Protein AF-A0A972UPA2-F1 (afdb_monomer)

Foldseek 3Di:
DDDPVVVPDDPCQQAPQPLVQWDWDADPNDIDIFGHPVSSVVSPLADLVPDDPVLNVQLRQLSSNDHCPQRHPVLSSQSRCCVVPVDHPDDHDGDDPDDDDDPVRCPVVVVVVVVVVVVVVD

Secondary structure (DSSP, 8-state):
---GGGGS------S--TT--EEEEEETTEEEEEE-HHHHHHTTS--GGGS-HHHHHHHHHHHHH--SSSS-HHHHHHHHHHHHHS----------S-----TTTHHHHHHHHHHHHHHTT-

Solvent-accessible surface area (backbone atoms only — not comparable to full-atom values): 7713 Å² total; per-residue (Å²): 132,86,70,77,72,75,77,75,81,70,84,79,74,71,29,70,42,88,67,65,23,70,44,78,48,78,56,98,92,40,80,42,79,48,54,37,58,68,39,38,32,77,63,66,65,45,76,58,84,78,50,55,72,71,55,48,53,51,48,38,47,32,55,43,42,22,58,75,73,82,27,37,72,67,49,48,42,52,62,49,52,24,77,79,73,78,54,78,91,76,84,73,74,81,78,74,96,72,86,86,70,52,89,74,72,36,50,64,58,53,49,51,54,51,51,54,56,50,65,74,75,109

Radius of gyration: 18.43 Å; Cα contacts (8 Å, |Δi|>4): 121; chains: 1; bounding box: 40×34×53 Å

pLDDT: mean 87.16, std 15.05, range [37.66, 97.31]

Sequence (122 aa):
MPDIALFRRRTAVSGQDYLKTRRTLTVGGKSYEYYSLPAAQDAGIADMSRLPYSLKVLVENLLRHEDGHAVKVADIEGAAAWLENQTSSQEIAFYPARILLQDFTGVPAVVDLAAMRQAMLD

Structure (mmCIF, N/CA/C/O backbone):
data_AF-A0A972UPA2-F1
#
_entry.id   AF-A0A972UPA2-F1
#
loop_
_atom_site.group_PDB
_atom_site.id
_atom_site.type_symbol
_atom_site.label_atom_id
_atom_site.label_alt_id
_atom_site.label_comp_id
_atom_site.label_asym_id
_atom_site.label_entity_id
_atom_site.label_seq_id
_atom_site.pdbx_PDB_ins_code
_atom_site.Cartn_x
_atom_site.Cartn_y
_atom_site.Cartn_z
_atom_site.occupancy
_atom_site.B_iso_or_equiv
_atom_site.auth_seq_id
_atom_site.auth_comp_id
_atom_site.auth_asym_id
_atom_site.auth_atom_id
_atom_site.pdbx_PDB_model_num
ATOM 1 N N . MET A 1 1 ? -5.834 13.062 -35.273 1.00 42.78 1 MET A N 1
ATOM 2 C CA . MET A 1 1 ? -5.055 13.075 -34.015 1.00 42.78 1 MET A CA 1
ATOM 3 C C . MET A 1 1 ? -5.987 12.622 -32.901 1.00 42.78 1 MET A C 1
ATOM 5 O O . MET A 1 1 ? -7.056 13.215 -32.814 1.00 42.78 1 MET A O 1
ATOM 9 N N . PRO A 1 2 ? -5.683 11.559 -32.136 1.00 37.66 2 PRO A N 1
ATOM 10 C CA . PRO A 1 2 ? -6.551 11.136 -31.043 1.00 37.66 2 PRO A CA 1
ATOM 11 C C . PRO A 1 2 ? -6.498 12.152 -29.896 1.00 37.66 2 PRO A C 1
ATOM 13 O O . PRO A 1 2 ? -5.448 12.722 -29.604 1.00 37.66 2 PRO A O 1
ATOM 16 N N . ASP A 1 3 ? -7.656 12.384 -29.291 1.00 41.53 3 ASP A N 1
ATOM 17 C CA . ASP A 1 3 ? -7.915 13.394 -28.270 1.00 41.53 3 ASP A CA 1
ATOM 18 C C . ASP A 1 3 ? -7.233 13.049 -26.929 1.00 41.53 3 ASP A C 1
ATOM 20 O O . ASP A 1 3 ? -7.585 12.077 -26.256 1.00 41.53 3 ASP A O 1
ATOM 24 N N . ILE A 1 4 ? -6.254 13.869 -26.531 1.00 50.28 4 ILE A N 1
ATOM 25 C CA . ILE A 1 4 ? -5.513 13.781 -25.258 1.00 50.28 4 ILE A CA 1
ATOM 26 C C . ILE A 1 4 ? -6.437 13.940 -24.030 1.00 50.28 4 ILE A C 1
ATOM 28 O O . ILE A 1 4 ? -6.063 13.551 -22.920 1.00 50.28 4 ILE A O 1
ATOM 32 N N . ALA A 1 5 ? -7.664 14.448 -24.194 1.00 41.03 5 ALA A N 1
ATOM 33 C CA . ALA A 1 5 ? -8.616 14.610 -23.096 1.00 41.03 5 ALA A CA 1
ATOM 34 C C . ALA A 1 5 ? -9.158 13.278 -22.536 1.00 41.03 5 ALA A C 1
ATOM 36 O O . ALA A 1 5 ? -9.601 13.242 -21.385 1.00 41.03 5 ALA A O 1
ATOM 37 N N . LEU A 1 6 ? -9.065 12.169 -23.281 1.00 43.34 6 LEU A N 1
ATOM 38 C CA . LEU A 1 6 ? -9.539 10.849 -22.835 1.00 43.34 6 LEU A CA 1
ATOM 39 C C . LEU A 1 6 ? -8.620 10.163 -21.808 1.00 43.34 6 LEU A C 1
ATOM 41 O O . LEU A 1 6 ? -9.046 9.212 -21.156 1.00 43.34 6 LEU A O 1
ATOM 45 N N . PHE A 1 7 ? -7.396 10.659 -21.587 1.00 44.41 7 PHE A N 1
ATOM 46 C CA . PHE A 1 7 ? -6.475 10.090 -20.589 1.00 44.41 7 PHE A CA 1
ATOM 47 C C . PHE A 1 7 ? -6.725 10.606 -19.155 1.00 44.41 7 PHE A C 1
ATOM 49 O O . PHE A 1 7 ? -6.124 10.136 -18.191 1.00 44.41 7 PHE A O 1
ATOM 56 N N . ARG A 1 8 ? -7.643 11.566 -18.970 1.00 43.88 8 ARG A N 1
ATOM 57 C CA . ARG A 1 8 ? -8.024 12.102 -17.652 1.00 43.88 8 ARG A CA 1
ATOM 58 C C . ARG A 1 8 ? -9.347 11.507 -17.165 1.00 43.88 8 ARG A C 1
ATOM 60 O O . ARG A 1 8 ? -10.346 12.214 -17.181 1.00 43.88 8 ARG A O 1
ATOM 67 N N . ARG A 1 9 ? -9.361 10.245 -16.715 1.00 45.56 9 ARG A N 1
ATOM 68 C CA . ARG A 1 9 ? -10.317 9.676 -15.719 1.00 45.56 9 ARG A CA 1
ATOM 69 C C . ARG A 1 9 ? -10.255 8.145 -15.695 1.00 45.56 9 ARG A C 1
ATOM 71 O O . ARG A 1 9 ? -11.192 7.466 -16.088 1.00 45.56 9 ARG A O 1
ATOM 78 N N . ARG A 1 10 ? -9.176 7.598 -15.151 1.00 41.72 10 ARG A N 1
ATOM 79 C CA . ARG A 1 10 ? -9.244 6.411 -14.293 1.00 41.72 10 ARG A CA 1
ATOM 80 C C . ARG A 1 10 ? -8.147 6.603 -13.265 1.00 41.72 10 ARG A C 1
ATOM 82 O O . ARG A 1 10 ? -6.973 6.522 -13.606 1.00 41.72 10 ARG A O 1
ATOM 89 N N . THR A 1 11 ? -8.500 6.911 -12.021 1.00 49.47 11 THR A N 1
ATOM 90 C CA . THR A 1 11 ? -7.637 6.484 -10.918 1.00 49.47 11 THR A CA 1
ATOM 91 C C . THR A 1 11 ? -7.511 4.983 -11.144 1.00 49.47 11 THR A C 1
ATOM 93 O O . THR A 1 11 ? -8.535 4.304 -11.155 1.00 49.47 11 THR A O 1
ATOM 96 N N . ALA A 1 12 ? -6.333 4.489 -11.523 1.00 50.72 12 ALA A N 1
ATOM 97 C CA . ALA A 1 12 ? -6.139 3.065 -11.737 1.00 50.72 12 ALA A CA 1
ATOM 98 C C . ALA A 1 12 ? -6.315 2.389 -10.372 1.00 50.72 12 ALA A C 1
ATOM 100 O O . ALA A 1 12 ? -5.403 2.355 -9.552 1.00 50.72 12 ALA A O 1
ATOM 101 N N . VAL A 1 13 ? -7.547 1.980 -10.087 1.00 56.88 13 VAL A N 1
ATOM 102 C CA . VAL A 1 13 ? -7.904 1.075 -9.004 1.00 56.88 13 VAL A CA 1
ATOM 103 C C . VAL A 1 13 ? -7.286 -0.256 -9.414 1.00 56.88 13 VAL A C 1
ATOM 105 O O . VAL A 1 13 ? -7.715 -0.843 -10.404 1.00 56.88 13 VAL A O 1
ATOM 108 N N . SER A 1 14 ? -6.193 -0.639 -8.755 1.00 68.88 14 SER A N 1
ATOM 109 C CA . SER A 1 14 ? -5.422 -1.826 -9.134 1.00 68.88 14 SER A CA 1
ATOM 110 C C . SER A 1 14 ? -5.971 -3.105 -8.497 1.00 68.88 14 SER A C 1
ATOM 112 O O . SER A 1 14 ? -5.775 -4.171 -9.067 1.00 68.88 14 SER A O 1
ATOM 114 N N . GLY A 1 15 ? -6.642 -3.009 -7.344 1.00 79.06 15 GLY A N 1
ATOM 115 C CA . GLY A 1 15 ? -7.201 -4.151 -6.618 1.00 79.06 15 GLY A CA 1
ATOM 116 C C . GLY A 1 15 ? -8.685 -4.427 -6.895 1.00 79.06 15 GLY A C 1
ATOM 117 O O . GLY A 1 15 ? -9.408 -3.597 -7.451 1.00 79.06 15 GLY A O 1
ATOM 118 N N . GLN A 1 16 ? -9.144 -5.600 -6.461 1.00 88.62 16 GLN A N 1
ATOM 119 C CA . GLN A 1 16 ? -10.520 -6.091 -6.553 1.00 88.62 16 GLN A CA 1
ATOM 120 C C . GLN A 1 16 ? -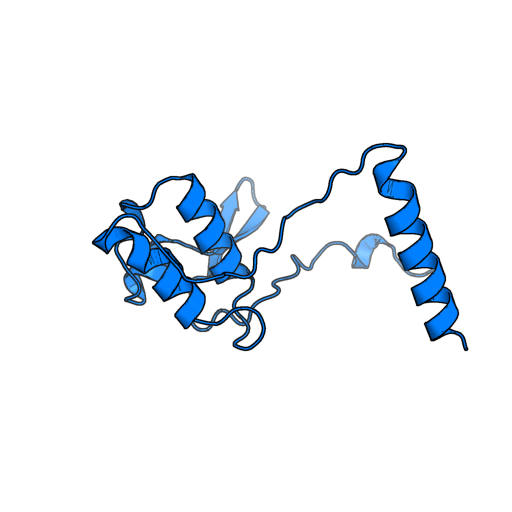11.401 -5.675 -5.357 1.00 88.62 16 GLN A C 1
ATOM 122 O O . GLN A 1 16 ? -12.624 -5.762 -5.460 1.00 88.62 16 GLN A O 1
ATOM 127 N N . ASP A 1 17 ? -10.811 -5.161 -4.267 1.00 91.44 17 ASP A N 1
ATOM 128 C CA . ASP A 1 17 ? -11.511 -4.686 -3.058 1.00 91.44 17 ASP A CA 1
ATOM 129 C C . ASP A 1 17 ? -12.464 -5.739 -2.456 1.00 91.44 17 ASP A C 1
ATOM 131 O O . ASP A 1 17 ? -13.624 -5.443 -2.147 1.00 91.44 17 ASP A O 1
ATOM 135 N N . TYR A 1 18 ? -11.994 -6.979 -2.263 1.00 91.44 18 TYR A N 1
ATOM 136 C CA . TYR A 1 18 ? -12.824 -8.058 -1.706 1.00 91.44 18 TYR A CA 1
ATOM 137 C C . TYR A 1 18 ? -13.366 -7.722 -0.307 1.00 91.44 18 TYR A C 1
ATOM 139 O O . TYR A 1 18 ? -14.493 -8.091 0.035 1.00 91.44 18 TYR A O 1
ATOM 147 N N . LEU A 1 19 ? -12.600 -6.955 0.474 1.00 91.75 19 LEU A N 1
ATOM 148 C CA . LEU A 1 19 ? -12.972 -6.475 1.810 1.00 91.75 19 LEU A CA 1
ATOM 149 C C . LEU A 1 19 ? -13.937 -5.272 1.793 1.00 91.75 19 LEU A C 1
ATOM 151 O O . LEU A 1 19 ? -14.361 -4.813 2.853 1.00 91.75 19 LEU A O 1
ATOM 155 N N . LYS A 1 20 ? -14.311 -4.752 0.614 1.00 94.56 20 LYS A N 1
ATOM 156 C CA . LYS A 1 20 ? -15.249 -3.623 0.438 1.00 94.56 20 LYS A CA 1
ATOM 157 C C . LYS A 1 20 ? -14.863 -2.394 1.260 1.00 94.56 20 LYS A C 1
ATOM 159 O O . LYS A 1 20 ? -15.697 -1.751 1.911 1.00 94.56 20 LYS A O 1
ATOM 164 N N . THR A 1 21 ? -13.585 -2.053 1.235 1.00 95.50 21 THR A N 1
ATOM 165 C CA . THR A 1 21 ? -12.987 -0.962 2.010 1.00 95.50 21 THR A CA 1
ATOM 166 C C . THR A 1 21 ? -12.872 0.337 1.226 1.00 95.50 21 THR A C 1
ATOM 168 O O . THR A 1 21 ? -12.630 1.389 1.825 1.00 95.50 21 THR A O 1
ATOM 171 N N . ARG A 1 22 ? -13.116 0.315 -0.091 1.00 95.25 22 ARG A N 1
ATOM 172 C CA . ARG A 1 22 ? -13.122 1.520 -0.920 1.00 95.25 22 ARG A CA 1
ATOM 173 C C . ARG A 1 22 ? -14.211 2.493 -0.473 1.00 95.25 22 ARG A C 1
ATOM 175 O O . ARG A 1 22 ? -15.368 2.130 -0.252 1.00 95.25 22 ARG A O 1
ATOM 182 N N . ARG A 1 23 ? -13.846 3.761 -0.341 1.00 95.88 23 ARG A N 1
ATOM 183 C CA . ARG A 1 23 ? -14.730 4.871 0.023 1.00 95.88 23 ARG A CA 1
ATOM 184 C C . ARG A 1 23 ? -14.482 6.053 -0.902 1.00 95.88 23 ARG A C 1
ATOM 186 O O . ARG A 1 23 ? -13.437 6.155 -1.545 1.00 95.88 23 ARG A O 1
ATOM 193 N N . THR A 1 24 ? -15.456 6.954 -0.952 1.00 95.19 24 THR A N 1
ATOM 194 C CA . THR A 1 24 ? -15.383 8.182 -1.744 1.00 95.19 24 THR A CA 1
ATOM 195 C C . THR A 1 24 ? -15.294 9.387 -0.819 1.00 95.19 24 THR A C 1
ATOM 197 O O . THR A 1 24 ? -16.103 9.542 0.091 1.00 95.19 24 THR A O 1
ATOM 200 N N . LEU A 1 25 ? -14.320 10.253 -1.073 1.00 94.12 25 LEU A N 1
ATOM 201 C CA . LEU A 1 25 ? -14.131 11.528 -0.401 1.00 94.12 25 LEU A CA 1
ATOM 202 C C . LEU A 1 25 ? -14.424 12.659 -1.391 1.00 94.12 25 LEU A C 1
ATOM 204 O O . LEU A 1 25 ? -13.782 12.749 -2.436 1.00 94.12 25 LEU A O 1
ATOM 208 N N . THR A 1 26 ? -15.370 13.537 -1.062 1.00 95.44 26 THR A N 1
ATOM 209 C CA . THR A 1 26 ? -15.706 14.699 -1.899 1.00 95.44 26 THR A CA 1
ATOM 210 C C . THR A 1 26 ? -15.142 15.974 -1.280 1.00 95.44 26 THR A C 1
ATOM 212 O O . THR A 1 26 ? -15.521 16.344 -0.173 1.00 95.44 26 THR A O 1
ATOM 215 N N . VAL A 1 27 ? -14.253 16.662 -2.002 1.00 95.44 27 VAL A N 1
ATOM 216 C CA . VAL A 1 27 ? -13.614 17.918 -1.567 1.00 95.44 27 VAL A CA 1
ATOM 217 C C . VAL A 1 27 ? -13.641 18.920 -2.714 1.00 95.44 27 VAL A C 1
ATOM 219 O O . VAL A 1 27 ? -13.187 18.620 -3.817 1.00 95.44 27 VAL A O 1
ATOM 222 N N . GLY A 1 28 ? -14.181 20.118 -2.473 1.00 93.38 28 GLY A N 1
ATOM 223 C CA . GLY A 1 28 ? -14.193 21.197 -3.470 1.00 93.38 28 GLY A CA 1
ATOM 224 C C . GLY A 1 28 ? -14.860 20.810 -4.798 1.00 93.38 28 GLY A C 1
ATOM 225 O O . GLY A 1 28 ? -14.357 21.161 -5.862 1.00 93.38 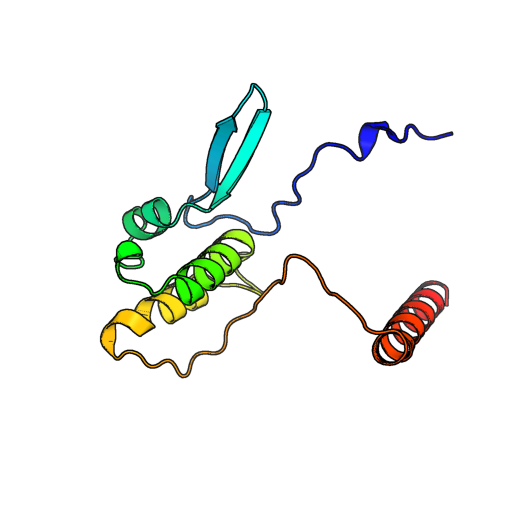28 GLY A O 1
ATOM 226 N N . GLY A 1 29 ? -15.938 20.018 -4.747 1.00 93.38 29 GLY A N 1
ATOM 227 C CA . GLY A 1 29 ? -16.657 19.533 -5.933 1.00 93.38 29 GLY A CA 1
ATOM 228 C C . GLY A 1 29 ? -15.944 18.423 -6.719 1.00 93.38 29 GLY A C 1
ATOM 229 O O . GLY A 1 29 ? -16.429 18.018 -7.773 1.00 93.38 29 GLY A O 1
ATOM 230 N N . LYS A 1 30 ? -14.807 17.916 -6.226 1.00 93.75 30 LYS A N 1
ATOM 231 C CA . LYS A 1 30 ? -14.087 16.775 -6.803 1.00 93.75 30 LYS A CA 1
ATOM 232 C C . LYS A 1 30 ? -14.253 15.548 -5.917 1.00 93.75 30 LYS A C 1
ATOM 234 O O . LYS A 1 30 ? -14.152 15.652 -4.697 1.00 93.75 30 LYS A O 1
ATOM 239 N N . SER A 1 31 ? -14.475 14.396 -6.540 1.00 93.00 31 SER A N 1
ATOM 240 C CA . SER A 1 31 ? -14.561 13.106 -5.856 1.00 93.00 31 SER A CA 1
ATOM 241 C C . SER A 1 31 ? -13.251 12.338 -5.997 1.00 93.00 31 SER A C 1
ATOM 243 O O . SER A 1 31 ? -12.696 12.233 -7.091 1.00 93.00 31 SER A O 1
ATOM 245 N N . TYR A 1 32 ? -12.785 11.797 -4.879 1.00 92.25 32 TYR A N 1
ATOM 246 C CA . TYR A 1 32 ? -11.590 10.976 -4.751 1.00 92.25 32 TYR A CA 1
ATOM 247 C C . TYR A 1 32 ? -11.981 9.618 -4.184 1.00 92.25 32 TYR A C 1
ATOM 249 O O . TYR A 1 32 ? -12.857 9.539 -3.327 1.00 92.25 32 TYR A O 1
ATOM 257 N N . GLU A 1 33 ? -11.325 8.558 -4.634 1.00 92.56 33 GLU A N 1
ATOM 258 C CA . GLU A 1 33 ? -11.463 7.232 -4.034 1.00 92.56 33 GLU A CA 1
ATOM 259 C C . GLU A 1 33 ? -10.257 6.949 -3.137 1.00 92.56 33 GLU A C 1
ATOM 261 O O . GLU A 1 33 ? -9.125 7.311 -3.469 1.00 92.56 33 GLU A O 1
ATOM 266 N N . TYR A 1 34 ? -10.507 6.320 -1.994 1.00 93.00 34 TYR A N 1
ATOM 267 C CA . TYR A 1 34 ? -9.482 5.893 -1.046 1.00 93.00 34 TYR A CA 1
ATOM 268 C C . TYR A 1 34 ? -9.898 4.584 -0.376 1.00 93.00 34 TYR A C 1
ATOM 270 O O . TYR A 1 34 ? -11.082 4.240 -0.368 1.00 93.00 34 TYR A O 1
ATOM 278 N N . TYR A 1 35 ? -8.935 3.870 0.200 1.00 95.00 35 TYR A N 1
ATOM 279 C CA . TYR A 1 35 ? -9.189 2.631 0.927 1.00 95.00 35 TYR A CA 1
ATOM 280 C C . TYR A 1 35 ? -9.187 2.911 2.429 1.00 95.00 35 TYR A C 1
ATOM 282 O O . TYR A 1 35 ? -8.237 3.458 2.987 1.00 95.00 35 TYR A O 1
ATOM 290 N N . SER A 1 36 ? -10.317 2.635 3.076 1.00 95.69 36 SER A N 1
ATOM 291 C CA . SER A 1 36 ? -10.593 3.066 4.445 1.00 95.69 36 SER A CA 1
ATOM 292 C C . SER A 1 36 ? -10.113 2.035 5.463 1.00 95.69 36 SER A C 1
ATOM 294 O O . SER A 1 36 ? -10.640 0.927 5.523 1.00 95.69 36 SER A O 1
ATOM 296 N N . LEU A 1 37 ? -9.171 2.426 6.327 1.00 95.88 37 LEU A N 1
ATOM 297 C CA . LEU A 1 37 ? -8.729 1.591 7.451 1.00 95.88 37 LEU A CA 1
ATOM 298 C C . LEU A 1 37 ? -9.862 1.278 8.448 1.00 95.88 37 LEU A C 1
ATOM 300 O O . LEU A 1 37 ? -9.974 0.121 8.841 1.00 95.88 37 LEU A O 1
ATOM 304 N N . PRO A 1 38 ? -10.749 2.231 8.816 1.00 95.75 38 PRO A N 1
ATOM 305 C CA . PRO A 1 38 ? -11.940 1.899 9.599 1.00 95.75 38 PRO A CA 1
ATOM 306 C C . PRO A 1 38 ? -12.831 0.851 8.928 1.00 95.75 38 PRO A C 1
ATOM 308 O O . PRO A 1 38 ? -13.314 -0.054 9.591 1.00 95.75 38 PRO A O 1
ATOM 311 N N . ALA A 1 39 ? -12.991 0.910 7.602 1.00 95.38 39 ALA A N 1
ATOM 312 C CA . ALA A 1 39 ? -13.778 -0.098 6.893 1.00 95.38 39 ALA A CA 1
ATOM 313 C C . ALA A 1 39 ? -13.121 -1.486 6.927 1.00 95.38 39 ALA A C 1
ATOM 315 O O . ALA A 1 39 ? -13.825 -2.487 6.963 1.00 95.38 39 ALA A O 1
ATOM 316 N N . ALA A 1 40 ? -11.786 -1.553 6.925 1.00 94.25 40 ALA A N 1
ATOM 317 C CA . ALA A 1 40 ? -11.060 -2.811 7.099 1.00 94.25 40 ALA A CA 1
ATOM 318 C C . ALA A 1 40 ? -11.233 -3.383 8.518 1.00 94.25 40 ALA A C 1
ATOM 320 O O . ALA A 1 40 ? -11.321 -4.596 8.693 1.00 94.25 40 ALA A O 1
ATOM 321 N N . GLN A 1 41 ? -11.331 -2.514 9.528 1.00 93.62 41 GLN A N 1
ATOM 322 C CA . GLN A 1 41 ? -11.689 -2.908 10.890 1.00 93.62 41 GLN A CA 1
ATOM 323 C C . GLN A 1 41 ? -13.133 -3.428 10.966 1.00 93.62 41 GLN A C 1
ATOM 325 O O . GLN A 1 41 ? -13.359 -4.484 11.550 1.00 93.62 41 GLN A O 1
ATOM 330 N N . ASP A 1 42 ? -14.087 -2.751 10.318 1.00 93.88 42 ASP A N 1
ATOM 331 C CA . ASP A 1 42 ? -15.484 -3.207 10.220 1.00 93.88 42 ASP A CA 1
ATOM 332 C C . ASP A 1 42 ? -15.606 -4.557 9.485 1.00 93.88 42 ASP A C 1
ATOM 334 O O . ASP A 1 42 ? -16.509 -5.343 9.768 1.00 93.88 42 ASP A O 1
ATOM 338 N N . ALA A 1 43 ? -14.683 -4.842 8.559 1.00 92.38 43 ALA A N 1
ATOM 339 C CA . ALA A 1 43 ? -14.575 -6.118 7.852 1.00 92.38 43 ALA A CA 1
ATOM 340 C C . ALA A 1 43 ? -13.943 -7.247 8.695 1.00 92.38 43 ALA A C 1
ATOM 342 O O . ALA A 1 43 ? -13.849 -8.374 8.217 1.00 92.38 43 ALA A O 1
ATOM 343 N N . GLY A 1 44 ? -13.541 -6.970 9.940 1.00 90.94 44 GLY A N 1
ATOM 344 C CA . GLY A 1 44 ? -13.085 -7.978 10.899 1.00 90.94 44 GLY A CA 1
ATOM 345 C C . GLY A 1 44 ? -11.582 -8.254 10.912 1.00 90.94 44 GLY A C 1
ATOM 346 O O . GLY A 1 44 ? -11.179 -9.220 11.549 1.00 90.94 44 GLY A O 1
ATOM 347 N N . ILE A 1 45 ? -10.752 -7.430 10.258 1.00 90.75 45 ILE A N 1
ATOM 348 C CA . ILE A 1 45 ? -9.300 -7.668 10.187 1.00 90.75 45 ILE A CA 1
ATOM 349 C C . ILE A 1 45 ? -8.625 -7.440 11.553 1.00 90.75 45 ILE A C 1
ATOM 351 O O . ILE A 1 45 ? -8.086 -8.365 12.148 1.00 90.75 45 ILE A O 1
ATOM 355 N N . ALA A 1 46 ? -8.623 -6.199 12.050 1.00 89.19 46 ALA A N 1
ATOM 356 C CA . ALA A 1 46 ? -8.079 -5.824 13.359 1.00 89.19 46 ALA A CA 1
ATOM 357 C C . ALA A 1 46 ? -8.446 -4.375 13.708 1.00 89.19 46 ALA A C 1
ATOM 359 O O . ALA A 1 46 ? -8.928 -3.618 12.863 1.00 89.19 46 ALA A O 1
ATOM 360 N N . ASP A 1 47 ? -8.134 -3.953 14.936 1.00 91.88 47 ASP A N 1
ATOM 361 C CA . ASP A 1 47 ? -8.198 -2.545 15.338 1.00 91.88 47 ASP A CA 1
ATOM 362 C C . ASP A 1 47 ? -7.062 -1.723 14.700 1.00 91.88 47 ASP A C 1
ATOM 364 O O . ASP A 1 47 ? -6.001 -1.483 15.289 1.00 91.88 47 ASP A O 1
ATOM 368 N N . MET A 1 48 ? -7.304 -1.265 13.470 1.00 91.25 48 MET A N 1
ATOM 369 C CA . MET A 1 48 ? -6.355 -0.490 12.665 1.00 91.25 48 MET A CA 1
ATOM 370 C C . MET A 1 48 ? -5.959 0.840 13.319 1.00 91.25 48 MET A C 1
ATOM 372 O O . MET A 1 48 ? -4.930 1.426 12.966 1.00 91.25 48 MET A O 1
ATOM 376 N N . SER A 1 49 ? -6.743 1.342 14.281 1.00 91.00 49 SER A N 1
ATOM 377 C CA . SER A 1 49 ? -6.442 2.595 14.978 1.00 91.00 49 SER A CA 1
ATOM 378 C C . SER A 1 49 ? -5.152 2.503 15.802 1.00 91.00 49 SER A C 1
ATOM 380 O O . SER A 1 49 ? -4.416 3.494 15.891 1.00 91.00 49 SER A O 1
ATOM 382 N N . ARG A 1 50 ? -4.823 1.302 16.299 1.00 93.25 50 ARG A N 1
ATOM 383 C CA . ARG A 1 50 ? -3.648 1.014 17.136 1.00 93.25 50 ARG A CA 1
ATOM 384 C C . ARG A 1 50 ? -2.342 0.885 16.356 1.00 93.25 50 ARG A C 1
ATOM 386 O O . ARG A 1 50 ? -1.273 0.903 16.964 1.00 93.25 50 ARG A O 1
ATOM 393 N N . LEU A 1 51 ? -2.401 0.776 15.029 1.00 93.44 51 LEU A N 1
ATOM 394 C CA . LEU A 1 51 ? -1.198 0.673 14.206 1.00 93.44 51 LEU A CA 1
ATOM 395 C C . LEU A 1 51 ? -0.393 1.991 14.217 1.00 93.44 51 LEU A C 1
ATOM 397 O O . LEU A 1 51 ? -0.979 3.081 14.115 1.00 93.44 51 LEU A O 1
ATOM 401 N N . PRO A 1 52 ? 0.952 1.925 14.266 1.00 94.06 52 PRO A N 1
ATOM 402 C CA . PRO A 1 52 ? 1.816 3.052 13.934 1.00 94.06 52 PRO A CA 1
ATOM 403 C C . PRO A 1 52 ? 1.492 3.615 12.546 1.00 94.06 52 PRO A C 1
ATOM 405 O O . PRO A 1 52 ? 1.095 2.883 11.639 1.00 94.06 52 PRO A O 1
ATOM 408 N N . TYR A 1 53 ? 1.702 4.918 12.349 1.00 95.62 53 TYR A N 1
ATOM 409 C CA . TYR A 1 53 ? 1.389 5.579 11.076 1.00 95.62 53 TYR A CA 1
ATOM 410 C C . TYR A 1 53 ? 2.104 4.962 9.868 1.00 95.62 53 TYR A C 1
ATOM 412 O O . TYR A 1 53 ? 1.510 4.877 8.799 1.00 95.62 53 TYR A O 1
ATOM 420 N N . SER A 1 54 ? 3.342 4.491 10.033 1.00 93.62 54 SER A N 1
ATOM 421 C CA . SER A 1 54 ? 4.074 3.785 8.977 1.00 93.62 54 SER A CA 1
ATOM 422 C C . SER A 1 54 ? 3.345 2.517 8.521 1.00 93.62 54 SER A C 1
ATOM 424 O O . SER A 1 54 ? 3.155 2.325 7.324 1.00 93.62 54 SER A O 1
ATOM 426 N N . LEU A 1 55 ? 2.861 1.694 9.457 1.00 93.88 55 LEU A N 1
ATOM 427 C CA . LEU A 1 55 ? 2.103 0.481 9.136 1.00 93.88 55 LEU A CA 1
ATOM 428 C C . LEU A 1 55 ? 0.727 0.798 8.551 1.00 93.88 55 LEU A C 1
ATOM 430 O O . LEU A 1 55 ? 0.290 0.109 7.638 1.00 93.88 55 LEU A O 1
ATOM 434 N N . LYS A 1 56 ? 0.073 1.879 8.990 1.00 95.50 56 LYS A N 1
ATOM 435 C CA . LYS A 1 56 ? -1.183 2.350 8.380 1.00 95.50 56 LYS A CA 1
ATOM 436 C C . LYS A 1 56 ? -1.025 2.642 6.883 1.00 95.50 56 LYS A C 1
ATOM 438 O O . LYS A 1 56 ? -1.919 2.313 6.109 1.00 95.50 56 LYS A O 1
ATOM 443 N N . VAL A 1 57 ? 0.108 3.218 6.472 1.00 95.31 57 VAL A N 1
ATOM 444 C CA . VAL A 1 57 ? 0.421 3.461 5.051 1.00 95.31 57 VAL A CA 1
ATOM 445 C C . VAL A 1 57 ? 0.611 2.148 4.290 1.00 95.31 57 VAL A C 1
ATOM 447 O O . VAL A 1 57 ? 0.097 2.015 3.183 1.00 95.31 57 VAL A O 1
ATOM 450 N N . LEU A 1 58 ? 1.314 1.174 4.877 1.00 94.62 58 LEU A N 1
ATOM 451 C CA . LEU A 1 58 ? 1.510 -0.139 4.253 1.00 94.62 58 LEU A CA 1
ATOM 452 C C . LEU A 1 58 ? 0.188 -0.902 4.118 1.00 94.62 58 LEU A C 1
ATOM 454 O O . LEU A 1 58 ? -0.106 -1.421 3.049 1.00 94.62 58 LEU A O 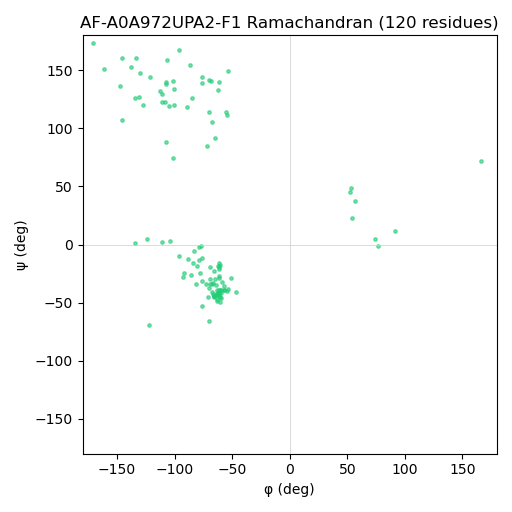1
ATOM 458 N N . VAL A 1 59 ? -0.650 -0.905 5.156 1.00 95.38 59 VAL A N 1
ATOM 459 C CA . VAL A 1 59 ? -1.965 -1.560 5.123 1.00 95.38 59 VAL A CA 1
ATOM 460 C C . VAL A 1 59 ? -2.882 -0.912 4.086 1.00 95.38 59 VAL A C 1
ATOM 462 O O . VAL A 1 59 ? -3.540 -1.627 3.338 1.00 95.38 59 VAL A O 1
ATOM 465 N N . GLU A 1 60 ? -2.908 0.420 3.975 1.00 95.62 60 GLU A N 1
ATOM 466 C CA . GLU A 1 60 ? -3.678 1.088 2.913 1.00 95.62 60 GLU A CA 1
ATOM 467 C C . GLU A 1 60 ? -3.180 0.696 1.521 1.00 95.62 60 GLU A C 1
ATOM 469 O O . GLU A 1 60 ? -3.985 0.458 0.620 1.00 95.62 60 GLU A O 1
ATOM 474 N N . ASN A 1 61 ? -1.860 0.571 1.358 1.00 95.56 61 ASN A N 1
ATOM 475 C CA . ASN A 1 61 ? -1.270 0.119 0.110 1.00 95.56 61 ASN A CA 1
ATOM 476 C C . ASN A 1 61 ? -1.716 -1.301 -0.251 1.00 95.56 61 ASN A C 1
ATOM 478 O O . ASN A 1 61 ? -2.095 -1.529 -1.398 1.00 95.56 61 ASN A O 1
ATOM 482 N N . LEU A 1 62 ? -1.725 -2.215 0.722 1.00 95.19 62 LEU A N 1
ATOM 483 C CA . LEU A 1 62 ? -2.210 -3.578 0.531 1.00 95.19 62 LEU A CA 1
ATOM 484 C C . LEU A 1 62 ? -3.702 -3.587 0.183 1.00 95.19 62 LEU A C 1
ATOM 486 O O . LEU A 1 62 ? -4.080 -4.161 -0.829 1.00 95.19 62 LEU A O 1
ATOM 490 N N . LEU A 1 63 ? -4.544 -2.869 0.934 1.00 95.56 63 LEU A N 1
ATOM 491 C CA . LEU A 1 63 ? -5.981 -2.755 0.643 1.00 95.56 63 LEU A CA 1
ATOM 492 C C . LEU A 1 63 ? -6.252 -2.267 -0.788 1.00 95.56 63 LEU A C 1
ATOM 494 O O . LEU A 1 63 ? -7.152 -2.764 -1.460 1.00 95.56 63 LEU A O 1
ATOM 498 N N . ARG A 1 64 ? -5.453 -1.310 -1.271 1.00 95.19 64 ARG A N 1
ATOM 499 C CA . ARG A 1 64 ? -5.581 -0.731 -2.614 1.00 95.19 64 ARG A CA 1
ATOM 500 C C . ARG A 1 64 ? -5.217 -1.695 -3.745 1.00 95.19 64 ARG A C 1
ATOM 502 O O . ARG A 1 64 ? -5.742 -1.543 -4.851 1.00 95.19 64 ARG A O 1
ATOM 509 N N . HIS A 1 65 ? -4.306 -2.630 -3.490 1.00 95.06 65 HIS A N 1
ATOM 510 C CA . HIS A 1 65 ? -3.754 -3.544 -4.497 1.00 95.06 65 HIS A CA 1
ATOM 511 C C . HIS A 1 65 ? -4.188 -4.998 -4.297 1.00 95.06 65 HIS A C 1
ATOM 513 O O . HIS A 1 65 ? -3.779 -5.850 -5.074 1.00 95.06 65 HIS A O 1
ATOM 519 N N . GLU A 1 66 ? -5.029 -5.268 -3.298 1.00 94.12 66 GLU A N 1
ATOM 520 C CA . GLU A 1 66 ? -5.602 -6.581 -3.015 1.00 94.12 66 GLU A CA 1
ATOM 521 C C . GLU A 1 66 ? -6.316 -7.131 -4.253 1.00 94.12 66 GLU A C 1
ATOM 523 O O . GLU A 1 66 ? -7.292 -6.552 -4.723 1.00 94.12 66 GLU A O 1
ATOM 528 N N . ASP A 1 67 ? -5.790 -8.214 -4.817 1.00 90.75 67 ASP A N 1
ATOM 529 C CA . ASP A 1 67 ? -6.232 -8.805 -6.084 1.00 90.75 67 ASP A CA 1
ATOM 530 C C . ASP A 1 67 ? -6.384 -10.333 -6.015 1.00 90.75 67 ASP A C 1
ATOM 532 O O . ASP A 1 67 ? -6.738 -10.970 -7.012 1.00 90.75 67 ASP A O 1
ATOM 536 N N . GLY A 1 68 ? -6.123 -10.922 -4.844 1.00 88.69 68 GLY A N 1
ATOM 537 C CA . GLY A 1 68 ? -6.150 -12.361 -4.597 1.00 88.69 68 GLY A CA 1
ATOM 538 C C . GLY A 1 68 ? -4.934 -13.126 -5.133 1.00 88.69 68 GLY A C 1
ATOM 539 O O . GLY A 1 68 ? -4.846 -14.339 -4.923 1.00 88.69 68 GLY A O 1
ATOM 540 N N . HIS A 1 69 ? -3.985 -12.458 -5.795 1.00 89.75 69 HIS A N 1
ATOM 541 C CA . HIS A 1 69 ? -2.803 -13.089 -6.376 1.00 89.75 69 HIS A CA 1
ATOM 542 C C . HIS A 1 69 ? -1.503 -12.495 -5.835 1.00 89.75 69 HIS A C 1
ATOM 544 O O . HIS A 1 69 ? -0.794 -13.183 -5.097 1.00 89.75 69 HIS A O 1
ATOM 550 N N . ALA A 1 70 ? -1.201 -11.247 -6.196 1.00 89.94 70 ALA A N 1
ATOM 551 C CA . ALA A 1 70 ? -0.002 -10.539 -5.766 1.00 89.94 70 ALA A CA 1
ATOM 552 C C . ALA A 1 70 ? -0.170 -9.940 -4.365 1.00 89.94 70 ALA A C 1
ATOM 554 O O . ALA A 1 70 ? 0.785 -9.920 -3.592 1.00 89.94 70 ALA A O 1
ATOM 555 N N . VAL A 1 71 ? -1.384 -9.496 -4.033 1.00 94.19 71 VAL A N 1
ATOM 556 C CA . VAL A 1 71 ? -1.760 -9.081 -2.680 1.00 94.19 71 VAL A CA 1
ATOM 557 C C . VAL A 1 71 ? -3.024 -9.822 -2.284 1.00 94.19 71 VAL A C 1
ATOM 559 O O . VAL A 1 71 ? -4.070 -9.691 -2.923 1.00 94.19 71 VAL A O 1
ATOM 562 N N . LYS A 1 72 ? -2.935 -10.601 -1.210 1.00 94.12 72 LYS A N 1
ATOM 563 C CA . LYS A 1 72 ? -4.039 -11.398 -0.673 1.00 94.12 72 LYS A CA 1
ATOM 564 C C . LYS A 1 72 ? -4.572 -10.766 0.606 1.00 94.12 72 LYS A C 1
ATOM 566 O O . LYS A 1 72 ? -3.856 -10.074 1.324 1.00 94.12 72 LYS A O 1
ATOM 571 N N . VAL A 1 73 ? -5.811 -11.103 0.959 1.00 93.56 73 VAL A N 1
ATOM 572 C CA . VAL A 1 73 ? -6.403 -10.734 2.258 1.00 93.56 73 VAL A CA 1
ATOM 573 C C . VAL A 1 73 ? -5.516 -11.171 3.434 1.00 93.56 73 VAL A C 1
ATOM 575 O O . VAL A 1 73 ? -5.312 -10.396 4.364 1.00 93.56 73 VAL A O 1
ATOM 578 N N . ALA A 1 74 ? -4.889 -12.347 3.339 1.00 92.25 74 ALA A N 1
ATOM 579 C CA . ALA A 1 74 ? -3.955 -12.851 4.346 1.00 92.25 74 ALA A CA 1
ATOM 580 C C . ALA A 1 74 ? -2.714 -11.956 4.553 1.00 92.25 74 ALA A C 1
ATOM 582 O O . ALA A 1 74 ? -2.142 -11.943 5.642 1.00 92.25 74 ALA A O 1
ATOM 583 N N . ASP A 1 75 ? -2.292 -11.187 3.543 1.00 93.44 75 ASP A N 1
ATOM 584 C CA . ASP A 1 75 ? -1.177 -10.238 3.681 1.00 93.44 75 ASP A CA 1
ATOM 585 C C . ASP A 1 75 ? -1.590 -9.016 4.510 1.00 93.44 75 ASP A C 1
ATOM 587 O O . ASP A 1 75 ? -0.806 -8.484 5.296 1.00 93.44 75 ASP A O 1
ATOM 591 N N . ILE A 1 76 ? -2.855 -8.605 4.386 1.00 93.50 76 ILE A N 1
ATOM 592 C CA . ILE A 1 76 ? -3.454 -7.507 5.155 1.00 93.50 76 ILE A CA 1
ATOM 593 C C . ILE A 1 76 ? -3.651 -7.932 6.614 1.00 93.50 76 ILE A C 1
ATOM 595 O O . ILE A 1 76 ? -3.301 -7.183 7.527 1.00 93.50 76 ILE A O 1
ATOM 599 N N . GLU A 1 77 ? -4.173 -9.141 6.834 1.00 92.12 77 GLU A N 1
ATOM 600 C CA . GLU A 1 77 ? -4.309 -9.749 8.163 1.00 92.12 77 GLU A CA 1
ATOM 601 C C . GLU A 1 77 ? -2.945 -9.920 8.837 1.00 92.12 77 GLU A C 1
ATOM 603 O O . GLU A 1 77 ? -2.771 -9.518 9.984 1.00 92.12 77 GLU A O 1
ATOM 608 N N . GLY A 1 78 ? -1.946 -10.419 8.105 1.00 90.50 78 GLY A N 1
ATOM 609 C CA . GLY A 1 78 ? -0.577 -10.570 8.594 1.00 90.50 78 GLY A CA 1
ATOM 610 C C . GLY A 1 78 ? 0.080 -9.249 8.994 1.00 90.50 78 GLY A C 1
ATOM 611 O O . GLY A 1 78 ? 0.721 -9.152 10.042 1.00 90.50 78 GLY A O 1
ATOM 612 N N . ALA A 1 79 ? -0.124 -8.192 8.202 1.00 89.88 79 ALA A N 1
ATOM 613 C CA . ALA A 1 79 ? 0.338 -6.852 8.557 1.00 89.88 79 ALA A CA 1
ATOM 614 C C . ALA A 1 79 ? -0.356 -6.317 9.825 1.00 89.88 79 ALA A C 1
ATOM 616 O O . ALA A 1 79 ? 0.271 -5.625 10.631 1.00 89.88 79 ALA A O 1
ATOM 617 N N . ALA A 1 80 ? -1.632 -6.652 10.027 1.00 89.25 80 ALA A N 1
ATOM 618 C CA . ALA A 1 80 ? -2.393 -6.267 11.210 1.00 89.25 80 ALA A CA 1
ATOM 619 C C . ALA A 1 80 ? -2.033 -7.093 12.461 1.00 89.25 80 ALA A C 1
ATOM 621 O O . ALA A 1 80 ? -2.027 -6.545 13.567 1.00 89.25 80 ALA A O 1
ATOM 622 N N . ALA A 1 81 ? -1.648 -8.363 12.292 1.00 89.94 81 ALA A N 1
ATOM 623 C CA . ALA A 1 81 ? -1.195 -9.263 13.358 1.00 89.94 81 ALA A CA 1
ATOM 624 C C . ALA A 1 81 ? 0.059 -8.748 14.089 1.00 89.94 81 ALA A C 1
ATOM 626 O O . ALA A 1 81 ? 0.313 -9.113 15.237 1.00 89.94 81 ALA A O 1
ATOM 627 N N . TRP A 1 82 ? 0.797 -7.805 13.488 1.00 92.12 82 TRP A N 1
ATOM 628 C CA . TRP A 1 82 ? 1.855 -7.055 14.172 1.00 92.12 82 TRP A CA 1
ATOM 629 C C . TRP A 1 82 ? 1.384 -6.442 15.507 1.00 92.12 82 TRP A C 1
ATOM 631 O O . TRP A 1 82 ? 2.180 -6.299 16.432 1.00 92.12 82 TRP A O 1
ATOM 641 N N . LEU A 1 83 ? 0.092 -6.116 15.653 1.00 90.12 83 LEU A N 1
ATOM 642 C CA . LEU A 1 83 ? -0.484 -5.587 16.896 1.00 90.12 83 LEU A CA 1
ATOM 643 C C . LEU A 1 83 ? -0.387 -6.538 18.098 1.00 90.12 83 LEU A C 1
ATOM 645 O O . LEU A 1 83 ? -0.487 -6.062 19.231 1.00 90.12 83 LEU A O 1
ATOM 649 N N . GLU A 1 84 ? -0.216 -7.842 17.874 1.00 90.19 84 GLU A N 1
ATOM 650 C CA . GLU A 1 84 ? -0.137 -8.842 18.942 1.00 90.19 84 GLU A CA 1
ATOM 651 C C . GLU A 1 84 ? 1.222 -8.810 19.643 1.00 90.19 84 GLU A C 1
ATOM 653 O O . GLU A 1 84 ? 1.292 -8.666 20.861 1.00 90.19 84 GLU A O 1
ATOM 658 N N . ASN A 1 85 ? 2.305 -8.900 18.864 1.00 91.06 85 ASN A N 1
ATOM 659 C CA . ASN A 1 85 ? 3.659 -9.120 19.383 1.00 91.06 85 ASN A CA 1
ATOM 660 C C . ASN A 1 85 ? 4.668 -8.048 18.944 1.00 91.06 85 ASN A C 1
ATOM 662 O O . ASN A 1 85 ? 5.861 -8.196 19.199 1.00 91.06 85 ASN A O 1
ATOM 666 N N . GLN A 1 86 ? 4.222 -6.999 18.244 1.00 90.19 86 GLN A N 1
ATOM 667 C CA . GLN A 1 86 ? 5.056 -5.918 17.689 1.00 90.19 86 GLN A CA 1
ATOM 668 C C . GLN A 1 86 ? 6.204 -6.401 16.791 1.00 90.19 86 GLN A C 1
ATOM 670 O O . GLN A 1 86 ? 7.193 -5.701 16.564 1.00 90.19 86 GLN A O 1
ATOM 675 N N . THR A 1 87 ? 6.062 -7.602 16.242 1.00 88.12 87 THR A N 1
ATOM 676 C CA . THR A 1 87 ? 7.011 -8.239 15.336 1.00 88.12 87 THR A CA 1
ATOM 677 C C . THR A 1 87 ? 6.230 -8.906 14.212 1.00 88.12 87 THR A C 1
ATOM 679 O O . THR A 1 87 ? 5.060 -9.247 14.377 1.00 88.12 87 THR A O 1
ATOM 682 N N . SER A 1 88 ? 6.855 -9.046 13.047 1.00 85.69 88 SER A N 1
ATOM 683 C CA . SER A 1 88 ? 6.302 -9.808 11.932 1.00 85.69 88 SER A CA 1
ATOM 684 C C . SER A 1 88 ? 7.445 -10.451 11.159 1.00 85.69 88 SER A C 1
ATOM 686 O O . SER A 1 88 ? 8.470 -9.811 10.924 1.00 85.69 88 SER A O 1
ATOM 688 N N . SER A 1 89 ? 7.271 -11.716 10.789 1.00 86.75 89 SER A N 1
ATOM 689 C C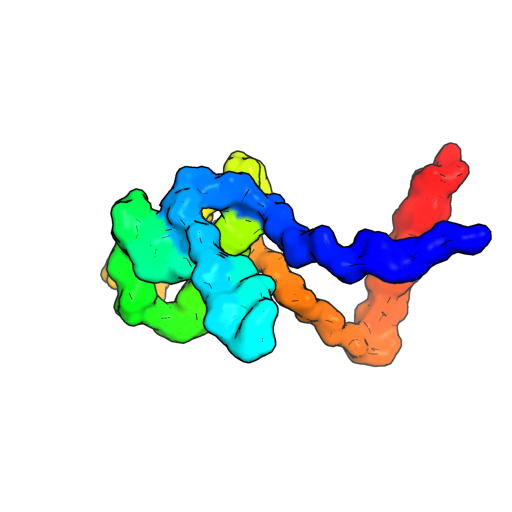A . SER A 1 89 ? 8.143 -12.443 9.861 1.00 86.75 89 SER A CA 1
ATOM 690 C C . SER A 1 89 ? 7.517 -12.588 8.473 1.00 86.75 89 SER A C 1
ATOM 692 O O . SER A 1 89 ? 8.077 -13.274 7.624 1.00 86.75 89 SER A O 1
ATOM 694 N N . GLN A 1 90 ? 6.338 -12.001 8.256 1.00 86.50 90 GLN A N 1
ATOM 695 C CA . GLN A 1 90 ? 5.614 -12.102 6.999 1.00 86.50 90 GLN A CA 1
ATOM 696 C C . GLN A 1 90 ? 6.110 -11.044 6.016 1.00 86.50 90 GLN A C 1
ATOM 698 O O . GLN A 1 90 ? 6.133 -9.850 6.318 1.00 86.50 90 GLN A O 1
ATOM 703 N N . GLU A 1 91 ? 6.495 -11.498 4.828 1.00 90.00 91 GLU A N 1
ATOM 704 C CA . GLU A 1 91 ? 6.785 -10.623 3.699 1.00 90.00 91 GLU A CA 1
ATOM 705 C C . GLU A 1 91 ? 5.480 -10.117 3.082 1.00 90.00 91 GLU A C 1
ATOM 707 O O . GLU A 1 91 ? 4.486 -10.839 3.021 1.00 90.00 91 GLU A O 1
ATOM 712 N N . ILE A 1 92 ? 5.490 -8.867 2.625 1.00 91.56 92 ILE A N 1
ATOM 713 C CA . ILE A 1 92 ? 4.339 -8.229 1.988 1.00 91.56 92 ILE A CA 1
ATOM 714 C C . ILE A 1 92 ? 4.766 -7.582 0.674 1.00 91.56 92 ILE A C 1
ATOM 716 O O . ILE A 1 92 ? 5.882 -7.070 0.552 1.00 91.56 92 ILE A O 1
ATOM 720 N N . ALA A 1 93 ? 3.862 -7.554 -0.303 1.00 92.50 93 ALA A N 1
ATOM 721 C CA . ALA A 1 93 ? 4.060 -6.755 -1.502 1.00 92.50 93 ALA A CA 1
ATOM 722 C C . ALA A 1 93 ? 3.789 -5.273 -1.199 1.00 92.50 93 ALA A C 1
ATOM 724 O O . ALA A 1 93 ? 2.839 -4.925 -0.501 1.00 92.50 93 ALA A O 1
ATOM 725 N N . PHE A 1 94 ? 4.621 -4.383 -1.736 1.00 92.75 94 PHE A N 1
ATOM 726 C CA . PHE A 1 94 ? 4.453 -2.942 -1.577 1.00 92.75 94 PHE A CA 1
ATOM 727 C C . PHE A 1 94 ? 4.563 -2.242 -2.928 1.00 92.75 94 PHE A C 1
ATOM 729 O O . PHE A 1 94 ? 5.552 -2.390 -3.644 1.00 92.75 94 PHE A O 1
ATOM 736 N N . TYR A 1 95 ? 3.548 -1.444 -3.248 1.00 92.88 95 TYR A N 1
ATOM 737 C CA . TYR A 1 95 ? 3.412 -0.712 -4.503 1.00 92.88 95 TYR A CA 1
ATOM 738 C C . TYR A 1 95 ? 3.645 0.782 -4.254 1.00 92.88 95 TYR A C 1
ATOM 740 O O . TYR A 1 95 ? 2.694 1.518 -3.962 1.00 92.88 95 TYR A O 1
ATOM 748 N N . PRO A 1 96 ? 4.894 1.272 -4.324 1.00 92.31 96 PRO A N 1
ATOM 749 C CA . PRO A 1 96 ? 5.182 2.678 -4.083 1.00 92.31 96 PRO A CA 1
ATOM 750 C C . PRO A 1 96 ? 4.463 3.564 -5.103 1.00 92.31 96 PRO A C 1
ATOM 752 O O . PRO A 1 96 ? 4.438 3.284 -6.297 1.00 92.31 96 PRO A O 1
ATOM 755 N N . ALA A 1 97 ? 3.930 4.697 -4.642 1.00 91.31 97 ALA A N 1
ATOM 756 C CA . ALA A 1 97 ? 3.200 5.624 -5.510 1.00 91.31 97 ALA A CA 1
ATOM 757 C C . ALA A 1 97 ? 4.084 6.288 -6.584 1.00 91.31 97 ALA A C 1
ATOM 759 O O . ALA A 1 97 ? 3.576 6.805 -7.576 1.00 91.31 97 ALA A O 1
ATOM 760 N N . ARG A 1 98 ? 5.401 6.344 -6.356 1.00 93.69 98 ARG A N 1
ATOM 761 C CA . ARG A 1 98 ? 6.386 6.944 -7.261 1.00 93.69 98 ARG A CA 1
ATOM 762 C C . ARG A 1 98 ? 7.790 6.450 -6.940 1.00 93.69 98 ARG A C 1
ATOM 764 O O . ARG A 1 98 ? 8.100 6.184 -5.781 1.00 93.69 98 ARG A O 1
ATOM 771 N N . ILE A 1 99 ? 8.631 6.406 -7.967 1.00 91.62 99 ILE A N 1
ATOM 772 C CA . ILE A 1 99 ? 10.057 6.092 -7.868 1.00 91.62 99 ILE A CA 1
ATOM 773 C C . ILE A 1 99 ? 10.831 7.361 -8.224 1.00 91.62 99 ILE A C 1
ATOM 775 O O . ILE A 1 99 ? 10.517 8.026 -9.210 1.00 91.62 99 ILE A O 1
ATOM 779 N N . LEU A 1 100 ? 11.821 7.710 -7.405 1.00 91.31 100 LEU A N 1
ATOM 780 C CA . LEU A 1 100 ? 12.780 8.771 -7.695 1.00 91.31 100 LEU A CA 1
ATOM 781 C C . LEU A 1 100 ? 14.123 8.104 -8.005 1.00 91.31 100 LEU A C 1
ATOM 783 O O . LEU A 1 100 ? 14.624 7.340 -7.184 1.00 91.31 100 LEU A O 1
ATOM 787 N N . LEU A 1 101 ? 14.681 8.376 -9.183 1.00 92.25 101 LEU A N 1
ATOM 788 C CA . LEU A 1 101 ? 15.971 7.842 -9.624 1.00 92.25 101 LEU A CA 1
ATOM 789 C C . LEU A 1 101 ? 17.013 8.961 -9.596 1.00 92.25 101 LEU A C 1
ATOM 791 O O . LEU A 1 101 ? 16.709 10.091 -9.975 1.00 92.25 101 LEU A O 1
ATOM 795 N N . GLN A 1 102 ? 18.229 8.644 -9.153 1.00 90.50 102 GLN A N 1
ATOM 796 C CA . GLN A 1 102 ? 19.376 9.542 -9.275 1.00 90.50 102 GLN A CA 1
ATOM 797 C C . GLN A 1 102 ? 20.043 9.329 -10.642 1.00 90.50 102 GLN A C 1
ATOM 799 O O . GLN A 1 102 ? 19.959 8.240 -11.213 1.00 90.50 102 GLN A O 1
ATOM 804 N N . ASP A 1 103 ? 20.733 10.353 -11.142 1.00 85.69 103 ASP A N 1
ATOM 805 C CA . ASP A 1 103 ? 21.290 10.42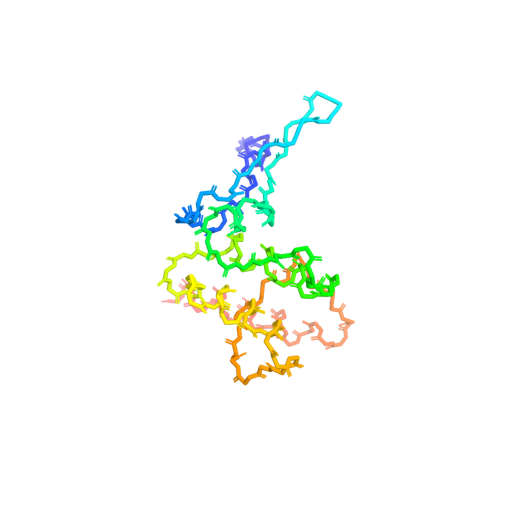9 -12.499 1.00 85.69 103 ASP A CA 1
ATOM 806 C C . ASP A 1 103 ? 22.045 9.168 -12.962 1.00 85.69 103 ASP A C 1
ATOM 808 O O . ASP A 1 103 ? 21.858 8.734 -14.095 1.00 85.69 103 ASP A O 1
ATOM 812 N N . PHE A 1 104 ? 22.846 8.525 -12.101 1.00 83.88 104 PHE A N 1
ATOM 813 C CA . PHE A 1 104 ? 23.586 7.304 -12.466 1.00 83.88 104 PHE A CA 1
ATOM 814 C C . PHE A 1 104 ? 22.856 5.996 -12.145 1.00 83.88 104 PHE A C 1
ATOM 816 O O . PHE A 1 104 ? 23.068 4.997 -12.829 1.00 83.88 104 PHE A O 1
ATOM 823 N N . THR A 1 105 ? 21.979 5.978 -11.139 1.00 83.69 105 THR A N 1
ATOM 824 C CA . THR A 1 105 ? 21.236 4.763 -10.763 1.00 83.69 105 THR A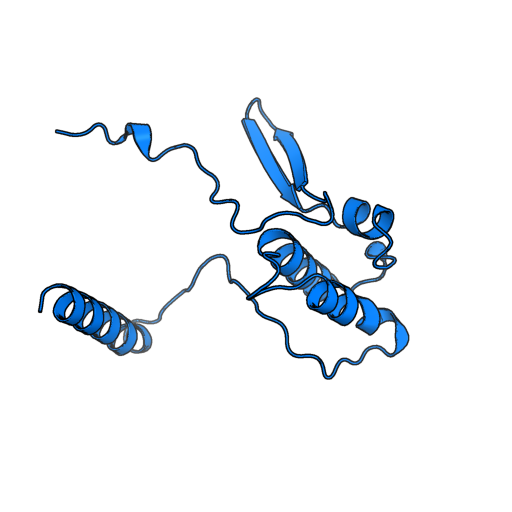 CA 1
ATOM 825 C C . THR A 1 105 ? 20.031 4.516 -11.668 1.00 83.69 105 THR A C 1
ATOM 827 O O . THR A 1 105 ? 19.549 3.390 -11.749 1.00 83.69 105 THR A O 1
ATOM 830 N N . GLY A 1 106 ? 19.570 5.541 -12.392 1.00 87.25 106 GLY A N 1
ATOM 831 C CA . GLY A 1 106 ? 18.504 5.418 -13.385 1.00 87.25 106 GLY A CA 1
ATOM 832 C C . GLY A 1 106 ? 18.942 4.815 -14.720 1.00 87.25 106 GLY A C 1
ATOM 833 O O . GLY A 1 106 ? 18.106 4.243 -15.415 1.00 87.25 106 GLY A O 1
ATOM 834 N N . VAL A 1 107 ? 20.228 4.904 -15.083 1.00 93.31 107 VAL A N 1
ATOM 835 C CA . VAL A 1 107 ? 20.707 4.456 -16.405 1.00 93.31 107 VAL A CA 1
ATOM 836 C C . VAL A 1 107 ? 20.449 2.961 -16.639 1.00 93.31 107 VAL A C 1
ATOM 838 O O . VAL A 1 107 ? 19.839 2.654 -17.664 1.00 93.31 107 VAL A O 1
ATOM 841 N N . PRO A 1 108 ? 20.801 2.029 -15.725 1.00 93.56 108 PRO A N 1
ATOM 842 C CA . PRO A 1 108 ? 20.510 0.607 -15.928 1.00 93.56 108 PRO A CA 1
ATOM 843 C C . PRO A 1 108 ? 19.010 0.323 -16.075 1.00 93.56 108 PRO A C 1
ATOM 845 O O . PRO A 1 108 ? 18.612 -0.391 -16.986 1.00 93.56 108 PRO A O 1
ATOM 848 N N . ALA A 1 109 ? 18.164 0.967 -15.262 1.00 92.19 109 ALA A N 1
ATOM 849 C CA . ALA A 1 109 ? 16.712 0.783 -15.328 1.00 92.19 109 ALA A CA 1
ATOM 850 C C . ALA A 1 109 ? 16.119 1.236 -16.676 1.00 92.19 109 ALA A C 1
ATOM 852 O O . ALA A 1 109 ? 15.226 0.589 -17.220 1.00 92.19 109 ALA A O 1
ATOM 853 N N . VAL A 1 110 ? 16.618 2.342 -17.241 1.00 92.31 110 VAL A N 1
ATOM 854 C CA . VAL A 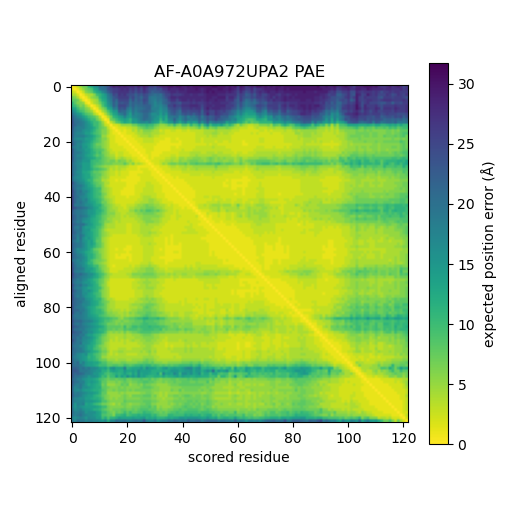1 110 ? 16.185 2.821 -18.564 1.00 92.31 110 VAL A CA 1
ATOM 855 C C . VAL A 1 110 ? 16.683 1.899 -19.680 1.00 92.31 110 VAL A C 1
ATOM 857 O O . VAL A 1 110 ? 15.949 1.660 -20.639 1.00 92.31 110 VAL A O 1
ATOM 860 N N . VAL A 1 111 ? 17.897 1.356 -19.556 1.00 94.94 111 VAL A N 1
ATOM 861 C CA . VAL A 1 111 ? 18.439 0.372 -20.505 1.00 94.94 111 VAL A CA 1
ATOM 862 C C . VAL A 1 111 ? 17.608 -0.913 -20.494 1.00 94.94 111 VAL A C 1
ATOM 864 O O . VAL A 1 111 ? 17.246 -1.392 -21.567 1.00 94.94 111 VAL A O 1
ATOM 867 N N . ASP A 1 112 ? 17.217 -1.416 -19.323 1.00 95.69 112 ASP A N 1
ATOM 868 C CA . ASP A 1 112 ? 16.352 -2.597 -19.210 1.00 95.69 112 ASP A CA 1
ATOM 869 C C . ASP A 1 112 ? 14.979 -2.355 -19.851 1.00 95.69 112 ASP A C 1
ATOM 871 O O . ASP A 1 112 ? 14.482 -3.192 -20.607 1.00 95.69 112 ASP A O 1
ATOM 875 N N . LEU A 1 113 ? 14.379 -1.179 -19.630 1.00 94.19 113 LEU A N 1
ATOM 876 C CA . LEU A 1 113 ? 13.134 -0.787 -20.301 1.00 94.19 113 LEU A CA 1
ATOM 877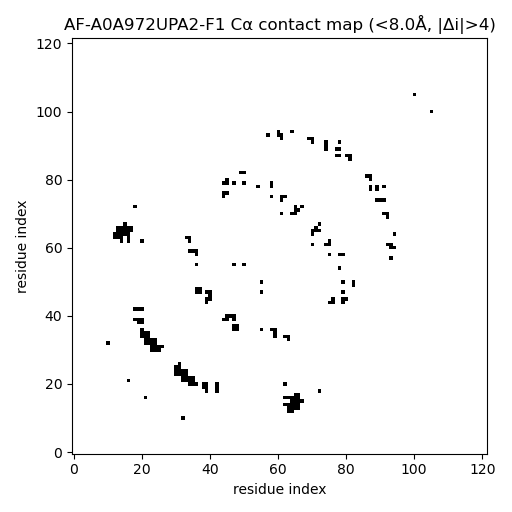 C C . LEU A 1 113 ? 13.292 -0.746 -21.830 1.00 94.19 113 LEU A C 1
ATOM 879 O O . LEU A 1 113 ? 12.388 -1.170 -22.554 1.00 94.19 113 LEU A O 1
ATOM 883 N N . ALA A 1 114 ? 14.431 -0.264 -22.335 1.00 95.25 114 ALA A N 1
ATOM 884 C CA . ALA A 1 114 ? 14.724 -0.253 -23.766 1.00 95.25 114 ALA A CA 1
ATOM 885 C C . ALA A 1 114 ? 14.902 -1.674 -24.331 1.00 95.25 114 ALA A C 1
ATOM 887 O O . ALA A 1 114 ? 14.378 -1.966 -25.406 1.00 95.25 114 ALA A O 1
ATOM 888 N N . ALA A 1 115 ? 15.577 -2.564 -23.598 1.00 96.88 115 ALA A N 1
ATOM 889 C CA . ALA A 1 115 ? 15.758 -3.963 -23.980 1.00 96.88 115 ALA A CA 1
ATOM 890 C C . ALA A 1 115 ? 14.426 -4.729 -23.999 1.00 96.88 115 ALA A C 1
ATOM 892 O O . ALA A 1 115 ? 14.129 -5.411 -24.978 1.00 96.88 115 ALA A O 1
ATOM 893 N N . MET A 1 116 ? 13.578 -4.554 -22.979 1.00 97.31 116 MET A N 1
ATOM 894 C CA . MET A 1 116 ? 12.228 -5.133 -22.960 1.00 97.31 116 MET A CA 1
ATOM 895 C C . MET A 1 116 ? 11.377 -4.621 -24.125 1.00 97.31 116 MET A C 1
ATOM 897 O O . MET A 1 116 ? 10.655 -5.398 -24.743 1.00 97.31 116 MET A O 1
ATOM 901 N N . ARG A 1 117 ? 11.491 -3.331 -24.475 1.00 96.31 117 ARG A N 1
ATOM 902 C CA . ARG A 1 117 ? 10.800 -2.771 -25.644 1.00 96.31 117 ARG A CA 1
ATOM 903 C C . ARG A 1 117 ? 11.256 -3.427 -26.946 1.00 96.31 117 ARG A C 1
ATOM 905 O O . ARG A 1 117 ? 10.408 -3.697 -27.789 1.00 96.31 117 ARG A O 1
ATOM 912 N N . GLN A 1 118 ? 12.558 -3.653 -27.118 1.00 96.00 118 GLN A N 1
ATOM 913 C CA . 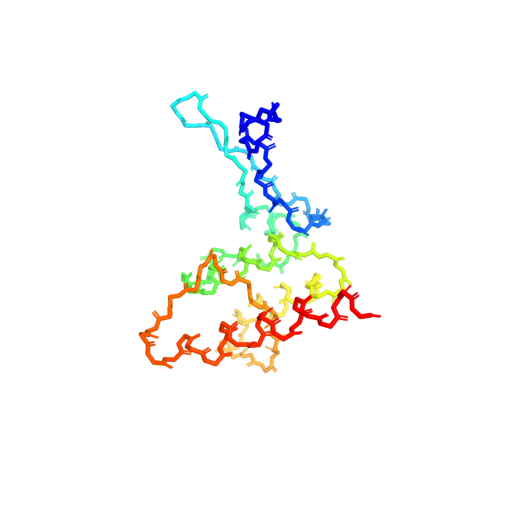GLN A 1 118 ? 13.085 -4.345 -28.296 1.00 96.00 118 GLN A CA 1
ATOM 914 C C . GLN A 1 118 ? 12.564 -5.786 -28.364 1.00 96.00 118 GLN A C 1
ATOM 916 O O . GLN A 1 118 ? 12.040 -6.183 -29.396 1.00 96.00 118 GLN A O 1
ATOM 921 N N . ALA A 1 119 ? 12.606 -6.520 -27.249 1.00 96.38 119 ALA A N 1
ATOM 922 C CA . ALA A 1 119 ? 12.165 -7.913 -27.178 1.00 96.38 119 ALA A CA 1
ATOM 923 C C . ALA A 1 119 ? 10.668 -8.129 -27.477 1.00 96.38 119 ALA A C 1
ATOM 925 O O . ALA A 1 119 ? 10.265 -9.247 -27.760 1.00 96.38 119 ALA A O 1
ATOM 926 N N . MET A 1 120 ? 9.829 -7.089 -27.394 1.00 94.75 120 MET A N 1
ATOM 927 C CA . MET A 1 120 ? 8.415 -7.163 -27.794 1.00 94.75 120 MET A CA 1
ATOM 928 C C . MET A 1 120 ? 8.187 -6.950 -29.299 1.00 94.75 120 MET A C 1
ATOM 930 O O . MET A 1 120 ? 7.075 -7.176 -29.775 1.00 94.75 120 MET A O 1
ATOM 934 N N . LEU A 1 121 ? 9.179 -6.411 -30.016 1.00 93.06 121 LEU A N 1
ATOM 935 C CA . LEU A 1 121 ? 9.110 -6.159 -31.460 1.00 93.06 121 LEU A CA 1
ATOM 936 C C . LEU A 1 121 ? 9.648 -7.332 -32.287 1.00 93.06 121 LEU A C 1
ATOM 938 O O . LEU A 1 121 ? 9.265 -7.450 -33.452 1.00 93.06 121 LEU A O 1
ATOM 942 N N . ASP A 1 122 ? 10.529 -8.136 -31.690 1.00 75.19 122 ASP A N 1
ATOM 943 C CA . ASP A 1 122 ? 11.079 -9.371 -32.256 1.00 75.19 122 ASP A CA 1
ATOM 944 C C . ASP A 1 122 ? 10.089 -10.544 -32.101 1.00 75.19 122 ASP A C 1
ATOM 946 O O . ASP A 1 122 ? 10.002 -11.365 -33.045 1.00 75.19 122 ASP A O 1
#

Nearest PDB structures (foldseek):
  2kpq-assembly1_A  TM=3.163E-01  e=9.814E+00  Agrobacterium fabrum str. C58
  8opa-assembly1_Aa  TM=1.954E-01  e=9.209E+00  Potato virus Y strain NTN

Mean predicted aligned error: 7.42 Å